Protein AF-A0A7S3M362-F1 (afdb_monomer_lite)

Secondary structure (DSSP, 8-state):
-HHHHHHTTTT-THHHHHHHHHHHHHHHHHHHIIIIISPPPPP---SS-TTHHHHHHHHHHHHHHHHHHHHHHH-TTTTTS-HHHHHHHHHHHHHHHHHHHHHH-

Foldseek 3Di:
DLLVCQQCCLPPVCSVVVVVVVVVVVVVVVVCCQPPPDDPDDDDDDPDPPPVVVVSVVSNLNSQLNNLLCCLPVNPVNVVDDPVVSVVSSCCSSVVVVVVVVVVD

Radius of gyration: 19.24 Å; chains: 1; bounding box: 50×28×51 Å

Organism: NCBI:txid89044

Sequence (105 aa):
QFGYATMFIVAYPLAMAMSFVSNYVELRVDAWRLTQQCRRPEPRSCEDIGTWYYILEVIAYAAVVTNSALVAFTGTWALNYTYTSRIWIFLAMAAGLMYIKYLVA

InterPro domains:
  IPR007632 Anoctamin [PTHR12308] (1-98)
  IPR049452 Anoctamin, transmembrane domain [PF04547] (1-104)

pLDDT: mean 89.76, std 4.63, range [75.0, 96.94]

Structure (mmCIF, N/CA/C/O backbone):
data_AF-A0A7S3M362-F1
#
_entry.id   AF-A0A7S3M362-F1
#
loop_
_atom_site.group_PDB
_atom_site.id
_atom_site.type_symbol
_atom_site.label_atom_id
_atom_site.label_alt_id
_atom_site.label_comp_id
_atom_site.label_asym_id
_atom_site.label_entity_id
_atom_site.label_seq_id
_atom_site.pdbx_PDB_ins_code
_atom_site.Cartn_x
_atom_site.Cartn_y
_atom_site.Cartn_z
_atom_site.occupancy
_atom_site.B_iso_or_equiv
_atom_site.auth_seq_id
_atom_site.auth_comp_id
_atom_site.auth_asym_id
_atom_site.auth_atom_id
_atom_site.pdbx_PDB_model_num
ATOM 1 N N . GLN A 1 1 ? -4.992 5.837 5.876 1.00 75.00 1 GLN A N 1
ATOM 2 C CA . GLN A 1 1 ? -3.643 5.383 6.283 1.00 75.00 1 GLN A CA 1
ATOM 3 C C . GLN A 1 1 ? -3.094 4.299 5.350 1.00 75.00 1 GLN A C 1
ATOM 5 O O . GLN A 1 1 ? -2.023 4.499 4.794 1.00 75.00 1 GLN A O 1
ATOM 10 N N . PHE A 1 2 ? -3.858 3.226 5.093 1.00 79.31 2 PHE A N 1
ATOM 11 C CA . PHE A 1 2 ? -3.468 2.111 4.213 1.00 79.31 2 PHE A CA 1
ATOM 12 C C . PHE A 1 2 ? -2.900 2.540 2.849 1.00 79.31 2 PHE A C 1
ATOM 14 O O . PHE A 1 2 ? -1.774 2.185 2.538 1.00 79.31 2 PHE A O 1
ATOM 21 N N . GLY A 1 3 ? -3.612 3.371 2.075 1.00 80.38 3 GLY A N 1
ATOM 22 C CA . GLY A 1 3 ? -3.136 3.798 0.748 1.00 80.38 3 GLY A CA 1
ATOM 23 C C . GLY A 1 3 ? -1.794 4.543 0.759 1.00 80.38 3 GLY A C 1
ATOM 24 O O . GLY A 1 3 ? -0.947 4.287 -0.089 1.00 80.38 3 GLY A O 1
ATOM 25 N N . TYR A 1 4 ? -1.550 5.407 1.751 1.00 77.56 4 TYR A N 1
ATOM 26 C CA . TYR A 1 4 ? -0.258 6.092 1.891 1.00 77.56 4 TYR A CA 1
ATOM 27 C C . TYR A 1 4 ? 0.869 5.131 2.272 1.00 77.56 4 TYR A C 1
ATOM 29 O O . TYR A 1 4 ? 1.981 5.261 1.767 1.00 77.56 4 TYR A O 1
ATOM 37 N N . ALA A 1 5 ? 0.578 4.159 3.139 1.00 80.62 5 ALA A N 1
ATOM 38 C CA . ALA A 1 5 ? 1.551 3.162 3.561 1.00 80.62 5 ALA A CA 1
ATOM 39 C C . ALA A 1 5 ? 1.900 2.167 2.441 1.00 80.62 5 ALA A C 1
ATOM 41 O O . ALA A 1 5 ? 3.035 1.704 2.386 1.00 80.62 5 ALA A O 1
ATOM 42 N N . THR A 1 6 ? 0.960 1.848 1.542 1.00 84.56 6 THR A N 1
ATOM 43 C CA . THR A 1 6 ? 1.161 0.830 0.499 1.00 84.56 6 THR A CA 1
ATOM 44 C C . THR A 1 6 ? 1.631 1.396 -0.839 1.00 84.56 6 THR A C 1
ATOM 46 O O . THR A 1 6 ? 2.490 0.785 -1.465 1.00 84.56 6 THR A O 1
ATOM 49 N N . MET A 1 7 ? 1.143 2.553 -1.298 1.00 84.62 7 MET A N 1
ATOM 50 C CA . MET A 1 7 ? 1.446 3.061 -2.651 1.00 84.62 7 MET A CA 1
ATOM 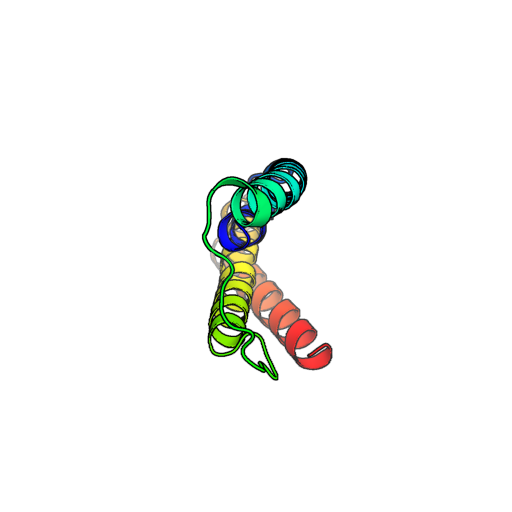51 C C . MET A 1 7 ? 2.856 3.645 -2.822 1.00 84.62 7 MET A C 1
ATOM 53 O O . MET A 1 7 ? 3.347 3.688 -3.951 1.00 84.62 7 MET A O 1
ATOM 57 N N . PHE A 1 8 ? 3.491 4.095 -1.733 1.00 82.94 8 PHE A N 1
ATOM 58 C CA . PHE A 1 8 ? 4.767 4.835 -1.752 1.00 82.94 8 PHE A CA 1
ATOM 59 C C . PHE A 1 8 ? 5.863 4.191 -0.903 1.00 82.94 8 PHE A C 1
ATOM 61 O O . PHE A 1 8 ? 6.861 4.827 -0.563 1.00 82.94 8 PHE A O 1
ATOM 68 N N . ILE A 1 9 ? 5.690 2.922 -0.559 1.00 87.12 9 ILE A N 1
ATOM 69 C CA . ILE A 1 9 ? 6.593 2.192 0.328 1.00 87.12 9 ILE A CA 1
ATOM 70 C C . ILE A 1 9 ? 8.029 2.128 -0.205 1.00 87.12 9 ILE A C 1
ATOM 72 O O . ILE A 1 9 ? 8.978 2.229 0.568 1.00 87.12 9 ILE A O 1
ATOM 76 N N . VAL A 1 10 ? 8.185 2.034 -1.530 1.00 85.62 10 VAL A N 1
ATOM 77 C CA . VAL A 1 10 ? 9.493 2.027 -2.200 1.00 85.62 10 VAL A CA 1
ATOM 78 C C . VAL A 1 10 ? 10.221 3.358 -2.011 1.00 85.62 10 VAL A C 1
ATOM 80 O O . VAL A 1 10 ? 11.440 3.374 -1.868 1.00 85.62 10 VAL A O 1
ATOM 83 N N . ALA A 1 11 ? 9.487 4.472 -2.011 1.00 85.62 11 ALA A N 1
ATOM 84 C CA . ALA A 1 11 ? 10.064 5.802 -1.860 1.00 85.62 11 ALA A CA 1
ATOM 85 C C . ALA A 1 11 ? 10.313 6.162 -0.388 1.00 85.62 11 ALA A C 1
ATOM 87 O O . ALA A 1 11 ? 11.307 6.815 -0.074 1.00 85.62 11 ALA A O 1
ATOM 88 N N . TYR A 1 12 ? 9.422 5.747 0.518 1.00 86.31 12 TYR A N 1
ATOM 89 C CA . TYR A 1 12 ? 9.514 6.082 1.935 1.00 86.31 12 TYR A CA 1
ATOM 90 C C . TYR A 1 12 ? 9.132 4.901 2.845 1.00 86.31 12 TYR A C 1
ATOM 92 O O . TYR A 1 12 ? 7.992 4.805 3.309 1.00 86.31 12 TYR A O 1
ATOM 100 N N . PRO A 1 13 ? 10.087 4.013 3.174 1.00 83.81 13 PRO A N 1
ATOM 101 C CA . PRO A 1 13 ? 9.804 2.812 3.964 1.00 83.81 13 PRO A CA 1
ATOM 102 C C . PRO A 1 13 ? 9.391 3.117 5.413 1.00 83.81 13 PRO A C 1
ATOM 104 O O . PRO A 1 13 ? 8.653 2.343 6.024 1.00 83.81 13 PRO A O 1
ATOM 107 N N . LEU A 1 14 ? 9.795 4.270 5.965 1.00 87.12 14 LEU A N 1
ATOM 108 C CA . LEU A 1 14 ? 9.419 4.679 7.325 1.00 87.12 14 LEU A CA 1
ATOM 109 C C . LEU A 1 14 ? 7.910 4.981 7.459 1.00 87.12 14 LEU A C 1
ATOM 111 O O . LEU A 1 14 ? 7.389 4.980 8.576 1.00 87.12 14 LEU A O 1
ATOM 115 N N . ALA A 1 15 ? 7.190 5.185 6.344 1.00 87.31 15 ALA A N 1
ATOM 116 C CA . ALA A 1 15 ? 5.736 5.376 6.336 1.00 87.31 15 ALA A CA 1
ATOM 117 C C . ALA A 1 15 ? 5.000 4.235 7.048 1.00 87.31 15 ALA A C 1
ATOM 119 O O . ALA A 1 15 ? 4.053 4.480 7.794 1.00 87.31 15 ALA A O 1
ATOM 120 N N . MET A 1 16 ? 5.450 2.991 6.848 1.00 85.81 16 MET A N 1
ATOM 121 C CA . MET A 1 16 ? 4.847 1.821 7.488 1.00 85.81 16 MET A CA 1
ATOM 122 C C . MET A 1 16 ? 4.992 1.858 9.006 1.00 85.81 16 MET A C 1
ATOM 124 O O . MET A 1 16 ? 4.032 1.587 9.723 1.00 85.81 16 MET A O 1
ATOM 128 N N . ALA A 1 17 ? 6.175 2.224 9.503 1.00 89.25 17 ALA A N 1
ATOM 129 C CA . ALA A 1 17 ? 6.418 2.308 10.938 1.00 89.25 17 ALA A CA 1
ATOM 130 C C . ALA A 1 17 ? 5.552 3.404 11.579 1.00 89.25 17 ALA A C 1
ATOM 132 O O . ALA A 1 17 ? 4.931 3.177 12.617 1.00 89.25 17 ALA A O 1
ATOM 133 N N . MET A 1 18 ? 5.436 4.566 10.926 1.00 88.69 18 MET A N 1
ATOM 134 C CA . MET A 1 18 ? 4.546 5.634 11.394 1.00 88.69 18 MET A CA 1
ATOM 135 C C . MET A 1 18 ? 3.074 5.215 11.380 1.00 88.69 18 MET A C 1
ATOM 137 O O . MET A 1 18 ? 2.345 5.489 12.330 1.00 88.69 18 MET A O 1
ATOM 141 N N . SER A 1 19 ? 2.642 4.532 10.319 1.00 90.25 19 SER A N 1
ATOM 142 C CA . SER A 1 19 ? 1.289 3.992 10.186 1.00 90.25 19 SER A CA 1
ATOM 143 C C . SER A 1 19 ? 0.972 3.015 11.322 1.00 90.25 19 SER A C 1
ATOM 145 O O . SER A 1 19 ? -0.069 3.129 11.962 1.00 90.25 19 SER A O 1
ATOM 147 N N . PHE A 1 20 ? 1.901 2.121 11.662 1.00 90.00 20 PHE A N 1
ATOM 148 C CA . PHE A 1 20 ? 1.725 1.190 12.774 1.00 90.00 20 PHE A CA 1
ATOM 149 C C . PHE A 1 20 ? 1.523 1.905 14.119 1.00 90.00 20 PHE A C 1
ATOM 151 O O . PHE A 1 20 ? 0.573 1.606 14.843 1.00 90.00 20 PHE A O 1
ATOM 158 N N . VAL A 1 21 ? 2.374 2.887 14.434 1.00 93.12 21 VAL A N 1
ATOM 159 C CA . VAL A 1 21 ? 2.256 3.667 15.678 1.00 93.12 21 VAL A CA 1
ATOM 160 C C . VAL A 1 21 ? 0.948 4.455 15.707 1.00 93.12 21 VAL A C 1
ATOM 162 O O . VAL A 1 21 ? 0.249 4.449 16.720 1.00 93.12 21 VAL A O 1
ATOM 165 N N . SER A 1 22 ? 0.580 5.088 14.592 1.00 93.12 22 SER A N 1
ATOM 166 C CA . SER A 1 22 ? -0.675 5.831 14.485 1.00 93.12 22 SER A CA 1
ATOM 167 C C . SER A 1 22 ? -1.886 4.922 14.692 1.00 93.12 22 SER A C 1
ATOM 169 O O . SER A 1 22 ? -2.767 5.285 15.462 1.00 93.12 22 SER A O 1
ATOM 171 N N . ASN A 1 23 ? -1.913 3.728 14.091 1.00 93.19 23 ASN A N 1
ATOM 172 C CA . ASN A 1 23 ? -2.995 2.756 14.288 1.00 93.19 23 ASN A CA 1
ATOM 173 C C . ASN A 1 23 ? -3.102 2.280 15.741 1.00 93.19 23 ASN A C 1
ATOM 175 O O . ASN A 1 23 ? -4.205 2.092 16.249 1.00 93.19 23 ASN A O 1
ATOM 179 N N . TYR A 1 24 ? -1.971 2.099 16.431 1.00 94.94 24 TYR A N 1
ATOM 180 C CA . TYR A 1 24 ? -1.983 1.718 17.843 1.00 94.94 24 TYR A CA 1
ATOM 181 C C . TYR A 1 24 ? -2.621 2.801 18.722 1.00 94.94 24 TYR A C 1
ATOM 183 O O . TYR A 1 24 ? -3.438 2.499 19.596 1.00 94.94 24 TYR A O 1
ATOM 191 N N . VAL A 1 25 ? -2.266 4.065 18.486 1.00 96.25 25 VAL A N 1
ATOM 192 C CA . VAL A 1 25 ? -2.862 5.201 19.200 1.00 96.25 25 VAL A CA 1
ATOM 193 C C . VAL A 1 25 ? -4.344 5.330 18.851 1.00 96.25 25 VAL A C 1
ATOM 195 O O . VAL A 1 25 ? -5.168 5.474 19.752 1.00 96.25 25 VAL A O 1
ATOM 198 N N . GLU A 1 26 ? -4.693 5.219 17.571 1.00 95.56 26 GLU A N 1
ATOM 199 C CA . GLU A 1 26 ? -6.065 5.319 17.066 1.00 95.56 26 GLU A CA 1
ATOM 200 C C . GLU A 1 26 ? -6.983 4.275 17.711 1.00 95.56 26 GLU A C 1
ATOM 202 O O . GLU A 1 26 ? -8.038 4.637 18.222 1.00 95.56 26 GLU A O 1
ATOM 207 N N . LEU A 1 27 ? -6.524 3.027 17.862 1.00 95.19 27 LEU A N 1
ATOM 208 C CA . LEU A 1 27 ? -7.272 1.980 18.565 1.00 95.19 27 LEU A CA 1
ATOM 209 C C . LEU A 1 27 ? -7.645 2.382 20.005 1.00 95.19 27 LEU A C 1
ATOM 211 O O . LEU A 1 27 ? -8.755 2.118 20.470 1.00 95.19 27 LEU A O 1
ATOM 215 N N . ARG A 1 28 ? -6.720 3.015 20.739 1.00 96.25 28 ARG A N 1
ATOM 216 C CA . ARG A 1 28 ? -6.966 3.464 22.121 1.00 96.25 28 ARG A CA 1
ATOM 217 C C . ARG A 1 28 ? -7.887 4.674 22.165 1.00 96.25 28 ARG A C 1
ATOM 219 O O . ARG A 1 28 ? -8.770 4.738 23.020 1.00 96.25 28 ARG A O 1
ATOM 226 N N . VAL A 1 29 ? -7.684 5.614 21.248 1.00 96.94 29 VAL A N 1
ATOM 227 C CA . VAL A 1 29 ? -8.502 6.821 21.130 1.00 96.94 29 VAL A CA 1
ATOM 228 C C . VAL A 1 29 ? -9.942 6.458 20.773 1.00 96.94 29 VAL A C 1
ATOM 230 O O . VAL A 1 29 ? -10.863 6.983 21.393 1.00 96.94 29 VAL A O 1
ATOM 233 N N . ASP A 1 30 ? -10.160 5.523 19.854 1.00 95.19 30 ASP A N 1
ATOM 234 C CA . ASP A 1 30 ? -11.501 5.101 19.452 1.00 95.19 30 ASP A CA 1
ATOM 235 C C . ASP A 1 30 ? -12.218 4.319 20.557 1.00 95.19 30 ASP A C 1
ATOM 237 O O . ASP A 1 30 ? -13.404 4.551 20.802 1.00 95.19 30 ASP A O 1
ATOM 241 N N . ALA A 1 31 ? -11.502 3.485 21.319 1.00 94.31 31 ALA A N 1
ATOM 242 C CA . ALA A 1 31 ? -12.058 2.848 22.514 1.00 94.31 31 ALA A CA 1
ATOM 243 C C . ALA A 1 31 ? -12.499 3.881 23.571 1.00 94.31 31 ALA A C 1
ATOM 245 O O . ALA A 1 31 ? -13.568 3.755 24.177 1.00 94.31 31 ALA A O 1
ATOM 246 N N . TRP A 1 32 ? -11.705 4.935 23.777 1.00 96.06 32 TRP A N 1
ATOM 247 C CA . TRP A 1 32 ? -12.064 6.025 24.683 1.00 96.06 32 TRP A CA 1
ATOM 248 C C . TRP A 1 32 ? -13.267 6.831 24.167 1.00 96.06 32 TRP A C 1
ATOM 250 O O . TRP A 1 32 ? -14.203 7.093 24.923 1.00 96.06 32 TRP A O 1
ATOM 260 N N . ARG A 1 33 ? -13.310 7.151 22.868 1.00 94.88 33 ARG A N 1
ATOM 261 C CA . ARG A 1 33 ? -14.444 7.843 22.229 1.00 94.88 33 ARG A CA 1
ATOM 262 C C . ARG A 1 33 ? -15.754 7.074 22.399 1.00 94.88 33 ARG A C 1
ATOM 264 O O . ARG A 1 33 ? -16.749 7.658 22.828 1.00 94.88 33 ARG A O 1
ATOM 271 N N . LEU A 1 34 ? -15.746 5.765 22.138 1.00 93.69 34 LEU A N 1
ATOM 272 C CA . LEU A 1 34 ? -16.934 4.910 22.246 1.00 93.69 34 LEU A CA 1
ATOM 273 C C . LEU A 1 34 ? -17.468 4.777 23.678 1.00 93.69 34 LEU A C 1
ATOM 275 O O . LEU A 1 34 ? -18.662 4.551 23.856 1.00 93.69 34 LEU A O 1
ATOM 279 N N . THR A 1 35 ? -16.605 4.905 24.689 1.00 93.38 35 THR A N 1
ATOM 280 C CA . THR A 1 35 ? -16.987 4.726 26.100 1.00 93.38 35 THR A CA 1
ATOM 281 C C . THR A 1 35 ? -17.326 6.029 26.817 1.00 93.38 35 THR A C 1
ATOM 283 O O . THR A 1 35 ? -18.168 6.008 27.711 1.00 93.38 35 THR A O 1
ATOM 286 N N . GLN A 1 36 ? -16.680 7.144 26.464 1.00 93.50 36 GLN A N 1
ATOM 287 C CA . GLN A 1 36 ? -16.794 8.410 27.202 1.00 93.50 36 GLN A CA 1
ATOM 288 C C . GLN A 1 36 ? -17.470 9.538 26.411 1.00 93.50 36 GLN A C 1
ATOM 290 O O . GLN A 1 36 ? -18.047 10.432 27.023 1.00 93.50 36 GLN A O 1
ATOM 295 N N . GLN A 1 37 ? -17.404 9.533 25.074 1.00 92.12 37 GLN A N 1
ATOM 296 C CA . GLN A 1 37 ? -17.879 10.660 24.253 1.00 92.12 37 GLN A CA 1
ATOM 297 C C . GLN A 1 37 ? -19.144 10.351 23.449 1.00 92.12 37 GLN A C 1
ATOM 299 O O . GLN A 1 37 ? -19.927 11.257 23.164 1.00 92.12 37 GLN A O 1
ATOM 304 N N . CYS A 1 38 ? -19.362 9.091 23.074 1.00 90.06 38 CYS A N 1
ATOM 305 C CA . CYS A 1 38 ? -20.504 8.686 22.261 1.00 90.06 38 CYS A CA 1
ATOM 306 C C . CYS A 1 38 ? -21.613 8.048 23.108 1.00 90.06 38 CYS A C 1
ATOM 308 O O . CYS A 1 38 ? -21.358 7.269 24.026 1.00 90.06 38 CYS A O 1
ATOM 310 N N . ARG A 1 39 ? -22.876 8.319 22.755 1.00 90.56 39 ARG A N 1
ATOM 311 C CA . ARG A 1 39 ? -24.011 7.524 23.248 1.00 90.56 39 ARG A CA 1
ATOM 312 C C . ARG A 1 39 ? -23.894 6.102 22.695 1.00 90.56 39 ARG A C 1
ATOM 314 O O . ARG A 1 39 ? -23.530 5.929 21.534 1.00 90.56 39 ARG A O 1
ATOM 321 N N . ARG A 1 40 ? -24.248 5.100 23.511 1.00 93.12 40 ARG A N 1
ATOM 322 C CA . ARG A 1 40 ? -24.194 3.682 23.128 1.00 93.12 40 ARG A CA 1
ATOM 323 C C . ARG A 1 40 ? -24.919 3.448 21.788 1.00 93.12 40 ARG A C 1
ATOM 325 O O . ARG A 1 40 ? -26.125 3.701 21.731 1.00 93.12 40 ARG A O 1
ATOM 332 N N . PRO A 1 41 ? -24.218 2.969 20.745 1.00 90.12 41 PRO A N 1
ATOM 333 C CA . PRO A 1 41 ? -24.839 2.632 19.473 1.00 90.12 41 PRO A CA 1
ATOM 334 C C . PRO A 1 41 ? -25.681 1.360 19.605 1.00 90.12 41 PRO A C 1
ATOM 336 O O . PRO A 1 41 ? -25.392 0.483 20.425 1.00 90.12 41 PRO A O 1
ATOM 339 N N . GLU A 1 42 ? -26.726 1.260 18.790 1.00 93.69 42 GLU A N 1
ATOM 340 C CA . GLU A 1 42 ? -27.532 0.046 18.704 1.00 93.69 42 GLU A CA 1
ATOM 341 C C . GLU A 1 42 ? -26.737 -1.064 18.002 1.00 93.69 42 GLU A C 1
ATOM 343 O O . GLU A 1 42 ? -26.112 -0.802 16.968 1.00 93.69 42 GLU A O 1
ATOM 348 N N . PRO A 1 43 ? -26.732 -2.294 18.546 1.00 91.00 43 PRO A N 1
ATOM 349 C CA . PRO A 1 43 ? -26.017 -3.399 17.932 1.00 91.00 43 PRO A CA 1
ATOM 350 C C . PRO A 1 43 ? -26.647 -3.724 16.576 1.00 91.00 43 PRO A C 1
ATOM 352 O O . PRO A 1 43 ? -27.842 -3.997 16.481 1.00 91.00 43 PRO A O 1
ATOM 355 N N . ARG A 1 44 ? -25.828 -3.699 15.524 1.00 92.12 44 ARG A N 1
ATOM 356 C CA . ARG A 1 44 ? -26.200 -4.138 14.179 1.00 92.12 44 ARG A CA 1
ATOM 357 C C . ARG A 1 44 ? -25.370 -5.361 13.829 1.00 92.12 44 ARG A C 1
ATOM 359 O O . ARG A 1 44 ? -24.160 -5.353 14.044 1.00 92.12 44 ARG A O 1
ATOM 366 N N . SER A 1 45 ? -26.023 -6.394 13.310 1.00 91.06 45 SER A N 1
ATOM 367 C CA . SER A 1 45 ? -25.323 -7.545 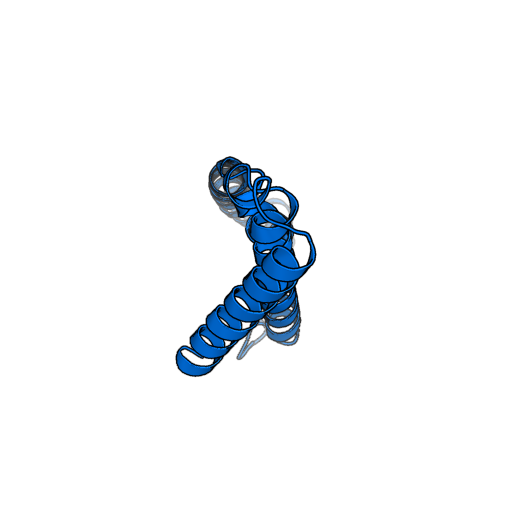12.748 1.00 91.06 45 SER A CA 1
ATOM 368 C C . SER A 1 45 ? -24.683 -7.144 11.424 1.00 91.06 45 SER A C 1
ATOM 370 O O . SER A 1 45 ? -25.334 -6.531 10.579 1.00 91.06 45 SER A O 1
ATOM 372 N N . CYS A 1 46 ? -23.416 -7.502 11.260 1.00 89.56 46 CYS A N 1
ATOM 373 C CA . CYS A 1 46 ? -22.645 -7.291 10.044 1.00 89.56 46 CYS A CA 1
ATOM 374 C C . CYS A 1 46 ? -21.965 -8.621 9.717 1.00 89.56 46 CYS A C 1
ATOM 376 O O . CYS A 1 46 ? -21.315 -9.185 10.595 1.00 89.56 46 CYS A O 1
ATOM 378 N N . GLU A 1 47 ? -22.123 -9.115 8.492 1.00 90.56 47 GLU A N 1
ATOM 379 C CA . GLU A 1 47 ? -21.407 -10.312 8.028 1.00 90.56 47 GLU A CA 1
ATOM 380 C C . GLU A 1 47 ? -19.970 -9.952 7.630 1.00 90.56 47 GLU A C 1
ATOM 382 O O . GLU A 1 47 ? -19.035 -10.631 8.037 1.00 90.56 47 GLU A O 1
ATOM 387 N N . ASP A 1 48 ? -19.799 -8.805 6.958 1.00 91.25 48 ASP A N 1
ATOM 388 C CA . ASP A 1 48 ? -18.522 -8.333 6.422 1.00 91.25 48 ASP A CA 1
ATOM 389 C C . ASP A 1 48 ? -18.318 -6.821 6.615 1.00 91.25 48 ASP A C 1
ATOM 391 O O . ASP A 1 48 ? -19.234 -6.068 6.957 1.00 91.25 48 ASP A O 1
ATOM 395 N N . ILE A 1 49 ? -17.110 -6.345 6.293 1.00 91.12 49 ILE A N 1
ATOM 396 C CA . ILE A 1 49 ? 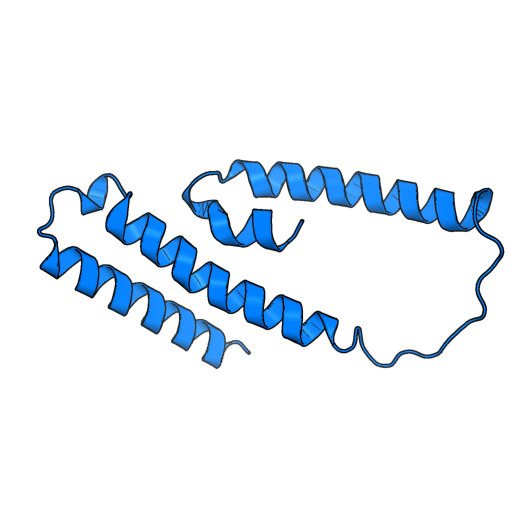-16.778 -4.911 6.197 1.00 91.12 49 ILE A CA 1
ATOM 397 C C . ILE A 1 49 ? -17.488 -4.192 5.029 1.00 91.12 49 ILE A C 1
ATOM 399 O O . ILE A 1 49 ? -17.457 -2.962 4.944 1.00 91.12 49 ILE A O 1
ATOM 403 N N . GLY A 1 50 ? -18.122 -4.947 4.122 1.00 92.81 50 GLY A N 1
ATOM 404 C CA . GLY A 1 50 ? -18.903 -4.437 2.996 1.00 92.81 50 GLY A CA 1
ATOM 405 C C . GLY A 1 50 ? -18.052 -3.850 1.865 1.00 92.81 50 GLY A C 1
ATOM 406 O O . GLY A 1 50 ? -16.981 -4.353 1.530 1.00 92.81 50 GLY A O 1
ATOM 407 N N . THR A 1 51 ? -18.528 -2.754 1.265 1.00 92.06 51 THR A N 1
ATOM 408 C CA . THR A 1 51 ? -17.908 -2.101 0.094 1.00 92.06 51 THR A CA 1
ATOM 409 C C . THR A 1 51 ? -16.464 -1.651 0.318 1.00 92.06 51 THR A C 1
ATOM 411 O O . THR A 1 51 ? -15.699 -1.536 -0.641 1.00 92.06 51 THR A O 1
ATOM 414 N N . TRP A 1 52 ? -16.063 -1.445 1.574 1.00 93.12 52 TRP A N 1
ATOM 415 C CA . TRP A 1 52 ? -14.689 -1.116 1.942 1.00 93.12 52 TRP A CA 1
ATOM 416 C C . TRP A 1 52 ? -13.681 -2.176 1.505 1.00 93.12 52 TRP A C 1
ATOM 418 O O . TRP A 1 52 ? -12.555 -1.812 1.169 1.00 93.12 52 TRP A O 1
ATOM 428 N N . TYR A 1 53 ? -14.082 -3.450 1.438 1.00 91.50 53 TYR A N 1
ATOM 429 C CA . TYR A 1 53 ? -13.226 -4.516 0.920 1.00 91.50 53 TYR A CA 1
ATOM 430 C C . TYR A 1 53 ? -12.781 -4.222 -0.517 1.00 91.50 53 TYR A C 1
ATOM 432 O O . TYR A 1 53 ? -11.585 -4.124 -0.788 1.00 91.50 53 TYR A O 1
ATOM 440 N N . TYR A 1 54 ? -13.739 -3.962 -1.411 1.00 91.62 54 TYR A N 1
ATOM 441 C CA . TYR A 1 54 ? -13.460 -3.651 -2.814 1.00 91.62 54 TYR A CA 1
ATOM 442 C C . TYR A 1 54 ? -12.603 -2.390 -2.968 1.00 91.62 54 TYR A C 1
ATOM 444 O O . TYR A 1 54 ? -11.703 -2.342 -3.805 1.00 91.62 54 TYR A O 1
ATOM 452 N N . ILE A 1 55 ? -12.829 -1.372 -2.132 1.00 92.75 55 ILE A N 1
ATOM 453 C CA . ILE A 1 55 ? -12.022 -0.142 -2.153 1.00 92.75 55 ILE A CA 1
ATOM 454 C C . ILE A 1 55 ? -10.563 -0.445 -1.783 1.00 92.75 55 ILE A C 1
ATOM 456 O O . ILE A 1 55 ? -9.644 0.012 -2.466 1.00 92.75 55 ILE A O 1
ATOM 460 N N . LEU A 1 56 ? -10.332 -1.226 -0.725 1.00 91.75 56 LEU A N 1
ATOM 461 C CA . LEU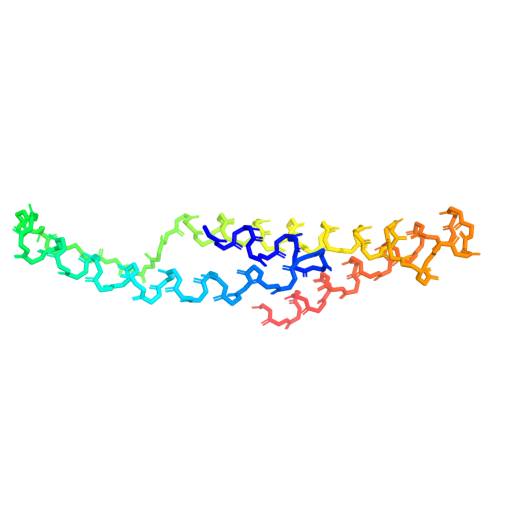 A 1 56 ? -8.985 -1.635 -0.319 1.00 91.75 56 LEU A CA 1
ATOM 462 C C . LEU A 1 56 ? -8.314 -2.504 -1.386 1.00 91.75 56 LEU A C 1
ATOM 464 O O . LEU A 1 56 ? -7.113 -2.365 -1.622 1.00 91.75 56 LEU A O 1
ATOM 468 N N . GLU A 1 57 ? -9.085 -3.344 -2.075 1.00 91.12 57 GLU A N 1
ATOM 469 C CA . GLU A 1 57 ? -8.590 -4.185 -3.159 1.00 91.12 57 GLU A CA 1
ATOM 470 C C . GLU A 1 57 ? -8.116 -3.355 -4.361 1.00 91.12 57 GLU A C 1
ATOM 472 O O . GLU A 1 57 ? -7.004 -3.565 -4.859 1.00 91.12 57 GLU A O 1
ATOM 477 N N . VAL A 1 58 ? -8.906 -2.358 -4.777 1.00 91.75 58 VAL A N 1
ATOM 478 C CA . VAL A 1 58 ? -8.544 -1.397 -5.832 1.00 91.75 58 VAL A CA 1
ATOM 479 C C . VAL A 1 58 ? -7.285 -0.620 -5.451 1.00 91.75 58 VAL A C 1
ATOM 481 O O . VAL A 1 58 ? -6.369 -0.488 -6.265 1.00 91.75 58 VAL A O 1
ATOM 484 N N . ILE A 1 59 ? -7.188 -0.161 -4.200 1.00 92.88 59 ILE A N 1
ATOM 485 C CA . ILE A 1 59 ? -5.988 0.516 -3.686 1.00 92.88 59 ILE A CA 1
ATOM 486 C C . ILE A 1 59 ? -4.771 -0.414 -3.744 1.00 92.88 59 ILE A C 1
ATOM 488 O O . ILE A 1 59 ? -3.687 0.030 -4.119 1.00 92.88 59 ILE A O 1
ATOM 492 N N . ALA A 1 60 ? -4.930 -1.699 -3.421 1.00 90.69 60 ALA A N 1
ATOM 493 C CA . ALA A 1 60 ? -3.844 -2.669 -3.499 1.00 90.69 60 ALA A CA 1
ATOM 494 C C . ALA A 1 60 ? -3.373 -2.896 -4.946 1.00 90.69 60 ALA A C 1
ATOM 496 O O . ALA A 1 60 ? -2.170 -2.977 -5.184 1.00 90.69 60 ALA A O 1
ATOM 497 N N . TYR A 1 61 ? -4.285 -2.957 -5.924 1.00 91.50 61 TYR A N 1
ATOM 498 C CA . TYR A 1 61 ? -3.905 -3.023 -7.342 1.00 91.50 61 TYR A CA 1
ATOM 499 C C . TYR A 1 61 ? -3.157 -1.766 -7.793 1.00 91.50 61 TYR A C 1
ATOM 501 O O . TYR A 1 61 ? -2.096 -1.863 -8.411 1.00 91.50 61 TYR A O 1
ATOM 509 N N . ALA A 1 62 ? -3.657 -0.586 -7.423 1.00 91.94 62 ALA A N 1
ATOM 510 C CA . ALA A 1 62 ? -2.981 0.673 -7.711 1.00 91.94 62 ALA A CA 1
ATOM 511 C C . ALA A 1 62 ? -1.580 0.725 -7.077 1.00 91.94 62 ALA A C 1
ATOM 513 O O . ALA A 1 62 ? -0.633 1.146 -7.737 1.00 91.94 62 ALA A O 1
ATOM 514 N N . ALA A 1 63 ? -1.416 0.221 -5.850 1.00 91.88 63 ALA A N 1
ATOM 515 C CA . ALA A 1 63 ? -0.127 0.167 -5.166 1.00 91.88 63 ALA A CA 1
ATOM 516 C C . ALA A 1 63 ? 0.910 -0.704 -5.897 1.00 91.88 63 ALA A C 1
ATOM 518 O O . ALA A 1 63 ? 2.088 -0.349 -5.932 1.00 91.88 63 ALA A O 1
ATOM 519 N N . VAL A 1 64 ? 0.509 -1.822 -6.513 1.00 92.25 64 VAL A N 1
ATOM 520 C CA . VAL A 1 64 ? 1.432 -2.644 -7.321 1.00 92.25 64 VAL A CA 1
ATOM 521 C C . VAL A 1 64 ? 1.946 -1.847 -8.519 1.00 92.25 64 VAL A C 1
ATOM 523 O O . VAL A 1 64 ? 3.150 -1.839 -8.788 1.00 92.25 64 VAL A O 1
ATOM 526 N N . VAL A 1 65 ? 1.056 -1.128 -9.205 1.00 92.50 65 VAL A N 1
ATOM 527 C CA . VAL A 1 65 ? 1.408 -0.308 -10.371 1.00 92.50 65 VAL A CA 1
ATOM 528 C C . VAL A 1 65 ? 2.322 0.853 -9.974 1.00 92.50 65 VAL A C 1
ATOM 530 O O . VAL A 1 65 ? 3.370 1.037 -10.595 1.00 92.50 65 VAL A O 1
ATOM 533 N N . THR A 1 66 ? 1.981 1.609 -8.925 1.00 92.75 66 THR A N 1
ATOM 534 C CA . THR A 1 66 ? 2.775 2.774 -8.495 1.00 92.75 66 THR A CA 1
ATOM 535 C C . THR A 1 66 ? 4.163 2.371 -8.019 1.00 92.75 66 THR A C 1
ATOM 537 O O . THR A 1 66 ? 5.147 2.983 -8.430 1.00 92.75 66 THR A O 1
ATOM 540 N N . ASN A 1 67 ? 4.277 1.313 -7.212 1.00 92.00 67 ASN A N 1
ATOM 541 C CA . ASN A 1 67 ? 5.578 0.859 -6.726 1.00 92.00 67 ASN A CA 1
ATOM 542 C C . ASN A 1 67 ? 6.438 0.279 -7.849 1.00 92.00 67 ASN A C 1
ATOM 544 O O . ASN A 1 67 ? 7.628 0.574 -7.904 1.00 92.00 67 ASN A O 1
ATOM 548 N N . SER A 1 68 ? 5.852 -0.475 -8.783 1.00 91.88 68 SER A N 1
ATOM 549 C CA . SER A 1 68 ? 6.591 -0.977 -9.951 1.00 91.88 68 SER A CA 1
ATOM 550 C C . SER A 1 68 ? 7.112 0.174 -10.816 1.00 91.88 68 SER A C 1
ATOM 552 O O . SER A 1 68 ? 8.248 0.129 -11.287 1.00 91.88 68 SER A O 1
AT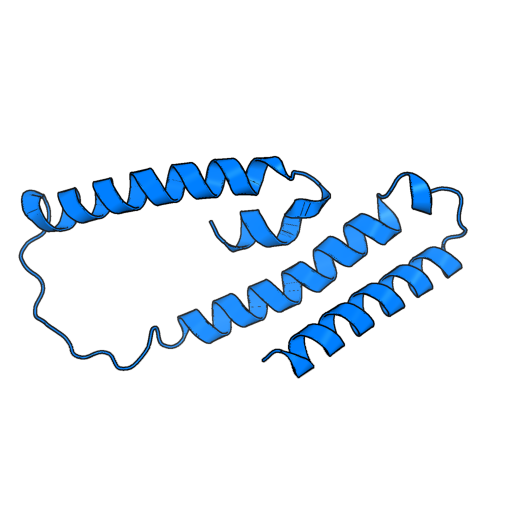OM 554 N N . ALA A 1 69 ? 6.322 1.242 -10.981 1.00 91.06 69 ALA A N 1
ATOM 555 C CA . ALA A 1 69 ? 6.745 2.440 -11.701 1.00 91.06 69 ALA A CA 1
ATOM 556 C C . ALA A 1 69 ? 7.871 3.189 -10.968 1.00 91.06 69 ALA A C 1
ATOM 558 O O . ALA A 1 69 ? 8.865 3.557 -11.594 1.00 91.06 69 ALA A O 1
ATOM 559 N N . LEU A 1 70 ? 7.767 3.369 -9.646 1.00 90.75 70 LEU A N 1
ATOM 560 C CA . LEU A 1 70 ? 8.827 3.983 -8.836 1.00 90.75 70 LEU A CA 1
ATOM 561 C C . LEU A 1 70 ? 10.141 3.200 -8.958 1.00 90.75 70 LEU A C 1
ATOM 563 O O . LEU A 1 70 ? 11.203 3.774 -9.200 1.00 90.75 70 LEU A O 1
ATOM 567 N N . VAL A 1 71 ? 10.075 1.876 -8.868 1.00 89.94 71 VAL A N 1
ATOM 568 C CA . VAL A 1 71 ? 11.243 1.003 -9.013 1.00 89.94 71 VAL A CA 1
ATOM 569 C C . VAL A 1 71 ? 11.855 1.169 -10.414 1.00 89.94 71 VAL A C 1
ATOM 571 O O . VAL A 1 71 ? 13.035 1.501 -10.521 1.00 89.94 71 VAL A O 1
ATOM 574 N N . ALA A 1 72 ? 11.063 1.063 -11.484 1.00 89.38 72 ALA A N 1
ATOM 575 C CA . ALA A 1 72 ? 11.564 1.103 -12.861 1.00 89.38 72 ALA A CA 1
ATOM 576 C C . ALA A 1 72 ? 12.064 2.481 -13.343 1.00 89.38 72 ALA A C 1
ATOM 578 O O . ALA A 1 72 ? 13.007 2.544 -14.135 1.00 89.38 72 ALA A O 1
ATOM 579 N N . PHE A 1 73 ? 11.449 3.585 -12.905 1.00 88.19 73 PHE A N 1
ATOM 580 C CA . PHE A 1 73 ? 11.771 4.928 -13.410 1.00 88.19 73 PHE A CA 1
ATOM 581 C C . PHE A 1 73 ? 12.654 5.755 -12.475 1.00 88.19 73 PHE A C 1
ATOM 583 O O . PHE A 1 73 ? 13.449 6.556 -12.967 1.00 88.19 73 PHE A O 1
ATOM 590 N N . THR A 1 74 ? 12.548 5.557 -11.158 1.00 87.50 74 THR A N 1
ATOM 591 C CA . THR A 1 74 ? 13.319 6.319 -10.156 1.00 87.50 74 THR A CA 1
ATOM 592 C C . THR A 1 74 ? 14.403 5.507 -9.446 1.00 87.50 74 THR A C 1
ATOM 594 O O . THR A 1 74 ? 15.237 6.088 -8.754 1.00 87.50 74 THR A O 1
ATOM 597 N N . GLY A 1 75 ?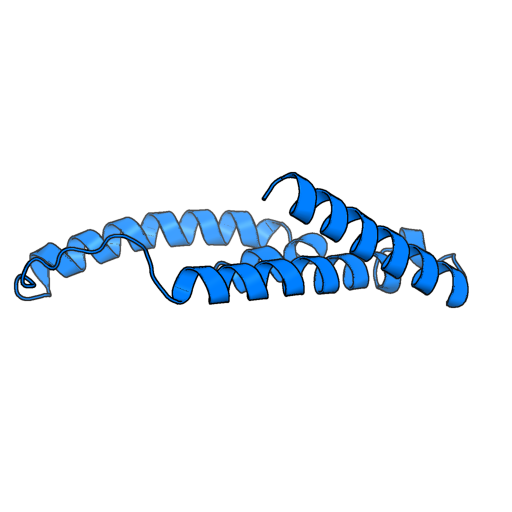 14.451 4.184 -9.631 1.00 83.81 75 GLY A N 1
ATOM 598 C CA . GLY A 1 75 ? 15.487 3.336 -9.044 1.00 83.81 75 GLY A CA 1
ATOM 599 C C . GLY A 1 75 ? 16.883 3.665 -9.577 1.00 83.81 75 GLY A C 1
ATOM 600 O O . GLY A 1 75 ? 17.115 3.653 -10.784 1.00 83.81 75 GLY A O 1
ATOM 601 N N . THR A 1 76 ? 17.843 3.893 -8.680 1.00 83.00 76 THR A N 1
ATOM 602 C CA . THR A 1 76 ? 19.240 4.214 -9.032 1.00 83.00 76 THR A CA 1
ATOM 603 C C . THR A 1 76 ? 19.905 3.148 -9.908 1.00 83.00 76 THR A C 1
ATOM 605 O O . THR A 1 76 ? 20.707 3.474 -10.778 1.00 83.00 76 THR A O 1
ATOM 608 N N . TRP A 1 77 ? 19.522 1.881 -9.741 1.00 80.00 77 TRP A N 1
ATOM 609 C CA . TRP A 1 77 ? 19.971 0.750 -10.558 1.00 80.00 77 TRP A CA 1
ATOM 610 C C . TRP A 1 77 ? 19.388 0.767 -11.985 1.00 80.00 77 TRP A C 1
ATOM 612 O O . TRP A 1 77 ? 20.041 0.310 -12.921 1.00 80.00 77 TRP A O 1
ATOM 622 N N . ALA A 1 78 ? 18.187 1.322 -12.176 1.00 76.62 78 ALA A N 1
ATOM 623 C CA . ALA A 1 78 ? 17.511 1.395 -13.471 1.00 76.62 78 ALA A CA 1
ATOM 624 C C . ALA A 1 78 ? 17.997 2.581 -14.324 1.00 76.62 78 ALA A C 1
ATOM 626 O O . ALA A 1 78 ? 17.816 2.586 -15.543 1.00 76.62 78 ALA A O 1
ATOM 627 N N . LEU A 1 79 ? 18.649 3.577 -13.709 1.00 78.81 79 LEU A N 1
ATOM 628 C CA . LEU A 1 79 ? 19.098 4.803 -14.380 1.00 78.81 79 LEU A CA 1
ATOM 629 C C . LEU A 1 79 ? 20.155 4.569 -15.474 1.00 78.81 79 LEU A C 1
ATOM 631 O O . LEU A 1 79 ? 20.234 5.358 -16.412 1.00 78.81 79 LEU A O 1
ATOM 635 N N . ASN A 1 80 ? 20.916 3.476 -15.397 1.00 83.19 80 ASN A N 1
ATOM 636 C CA . ASN A 1 80 ? 21.938 3.135 -16.395 1.00 83.19 80 ASN A CA 1
ATOM 637 C C . ASN A 1 80 ? 21.363 2.448 -17.648 1.00 83.19 80 ASN A C 1
ATOM 639 O O . ASN A 1 80 ? 22.071 2.260 -18.634 1.00 83.19 80 ASN A O 1
ATOM 643 N N . TYR A 1 81 ? 20.083 2.072 -17.621 1.00 84.94 81 TYR A N 1
ATOM 644 C CA . TYR A 1 81 ? 19.404 1.388 -18.717 1.00 84.94 81 TYR A CA 1
ATOM 645 C C . TYR A 1 81 ? 18.654 2.366 -19.631 1.00 84.94 81 TYR A C 1
ATOM 647 O O . TYR A 1 81 ? 18.190 3.425 -19.192 1.00 84.94 81 TYR A O 1
ATOM 655 N N . THR A 1 82 ? 18.500 1.988 -20.904 1.00 90.75 82 THR A N 1
ATOM 656 C CA . THR A 1 82 ? 17.707 2.727 -21.898 1.00 90.75 82 THR A CA 1
ATOM 657 C C . THR A 1 82 ? 16.222 2.777 -21.523 1.00 90.75 82 THR A C 1
ATOM 659 O O . THR A 1 82 ? 15.702 1.913 -20.821 1.00 90.75 82 THR A O 1
ATOM 662 N N . TYR A 1 83 ? 15.493 3.786 -22.010 1.00 86.62 83 TYR A N 1
ATOM 663 C CA . TYR A 1 83 ? 14.060 3.932 -21.713 1.00 86.62 83 TYR A CA 1
ATOM 664 C C . TYR A 1 83 ? 13.231 2.705 -22.120 1.00 86.62 83 TYR A C 1
ATOM 666 O O . TYR A 1 83 ? 12.321 2.308 -21.396 1.00 86.62 83 TYR A O 1
ATOM 674 N N . THR A 1 84 ? 13.582 2.056 -23.234 1.00 90.31 84 THR A N 1
ATOM 675 C CA . THR A 1 84 ? 12.906 0.843 -23.708 1.00 90.31 84 THR A CA 1
ATOM 676 C C . THR A 1 84 ? 13.022 -0.306 -22.709 1.00 90.31 84 THR A C 1
ATOM 678 O O . THR A 1 84 ? 12.023 -0.953 -22.408 1.00 90.31 84 THR A O 1
ATOM 681 N N . SER A 1 85 ? 14.210 -0.557 -22.150 1.00 88.19 85 SER A N 1
ATOM 682 C CA . SER A 1 85 ? 14.391 -1.637 -21.174 1.00 88.19 85 SER A CA 1
ATOM 683 C C . SER A 1 85 ? 13.712 -1.333 -19.838 1.00 88.19 85 SER A C 1
ATOM 685 O O . SER A 1 85 ? 13.173 -2.250 -19.226 1.00 88.19 85 SER A O 1
ATOM 687 N N . ARG A 1 86 ? 13.609 -0.062 -19.426 1.00 87.56 86 ARG A N 1
ATOM 688 C CA . ARG A 1 86 ? 12.829 0.326 -18.232 1.00 87.56 86 ARG A CA 1
ATOM 689 C C . ARG A 1 86 ? 11.340 0.013 -18.366 1.00 87.56 86 ARG A C 1
ATOM 691 O O . ARG A 1 86 ? 10.741 -0.464 -17.408 1.00 87.56 86 ARG A O 1
ATOM 698 N N . ILE A 1 87 ? 10.753 0.227 -19.547 1.00 90.94 87 ILE A N 1
ATOM 699 C CA . ILE A 1 87 ? 9.345 -0.118 -19.812 1.00 90.94 87 ILE A CA 1
ATOM 700 C C . ILE A 1 87 ? 9.135 -1.632 -19.710 1.00 90.94 87 ILE A C 1
ATOM 702 O O . ILE A 1 87 ? 8.175 -2.073 -19.082 1.00 90.94 87 ILE A O 1
ATOM 706 N N . TRP A 1 88 ? 10.052 -2.434 -20.260 1.00 91.69 88 TRP A N 1
ATOM 707 C CA . TRP A 1 88 ? 9.983 -3.893 -20.137 1.00 91.69 88 TRP A CA 1
ATOM 708 C C . TRP A 1 88 ? 10.105 -4.368 -18.689 1.00 91.69 88 TRP A C 1
ATOM 710 O O . TRP A 1 88 ? 9.344 -5.238 -18.276 1.00 91.69 88 TRP A O 1
ATOM 720 N N . ILE A 1 89 ? 11.003 -3.771 -17.901 1.00 89.88 89 ILE A N 1
ATOM 721 C CA . ILE A 1 89 ? 11.149 -4.085 -16.473 1.00 89.88 89 ILE A CA 1
ATOM 722 C C . ILE A 1 89 ? 9.876 -3.715 -15.702 1.00 89.88 89 ILE A C 1
ATOM 724 O O . ILE A 1 89 ? 9.394 -4.518 -14.907 1.00 89.88 89 ILE A O 1
ATOM 728 N N . PHE A 1 90 ? 9.296 -2.541 -15.969 1.00 92.94 90 PHE A N 1
ATOM 729 C CA . PHE A 1 90 ? 8.024 -2.125 -15.379 1.00 92.94 90 PHE A CA 1
ATOM 730 C C . PHE A 1 90 ? 6.901 -3.121 -15.690 1.00 92.94 90 PHE A C 1
ATOM 732 O O . PHE A 1 90 ? 6.228 -3.583 -14.771 1.00 92.94 90 PHE A O 1
ATOM 739 N N . LEU A 1 91 ? 6.718 -3.480 -16.965 1.00 93.31 91 LEU A N 1
ATOM 740 C CA . LEU A 1 91 ? 5.672 -4.410 -17.389 1.00 93.31 91 LEU A CA 1
ATOM 741 C C . LEU A 1 91 ? 5.876 -5.803 -16.788 1.00 93.31 91 LEU A C 1
ATOM 743 O O . LEU A 1 91 ? 4.921 -6.384 -16.281 1.00 93.31 91 LEU A O 1
ATOM 747 N N . ALA A 1 92 ? 7.108 -6.317 -16.795 1.00 93.38 92 ALA A N 1
ATOM 748 C CA . ALA A 1 92 ? 7.432 -7.618 -16.219 1.00 93.38 92 ALA A CA 1
ATOM 749 C C . ALA A 1 92 ? 7.164 -7.653 -14.708 1.00 93.38 92 ALA A C 1
ATOM 751 O O . ALA A 1 92 ? 6.554 -8.597 -14.208 1.00 93.38 92 ALA A O 1
ATOM 752 N N . MET A 1 93 ? 7.574 -6.610 -13.985 1.00 92.19 93 MET A N 1
ATOM 753 C CA . MET A 1 93 ? 7.396 -6.522 -12.539 1.00 92.19 93 MET A CA 1
ATOM 754 C C . MET A 1 93 ? 5.925 -6.329 -12.156 1.00 92.19 93 MET A C 1
ATOM 756 O O . MET A 1 93 ? 5.423 -7.049 -11.295 1.00 92.19 93 MET A O 1
ATOM 760 N N . ALA A 1 94 ? 5.210 -5.426 -12.831 1.00 93.44 94 ALA A N 1
ATOM 761 C CA . ALA A 1 94 ? 3.789 -5.209 -12.590 1.00 93.44 94 ALA A CA 1
ATOM 762 C C . ALA A 1 94 ? 2.974 -6.472 -12.912 1.00 93.44 94 ALA A C 1
ATOM 764 O O . ALA A 1 94 ? 2.213 -6.931 -12.066 1.00 93.44 94 ALA A O 1
ATOM 765 N N . ALA A 1 95 ? 3.165 -7.083 -14.085 1.00 93.56 95 ALA A N 1
ATOM 766 C CA . ALA A 1 95 ? 2.435 -8.291 -14.472 1.00 93.56 95 ALA A CA 1
ATOM 767 C C . ALA A 1 95 ? 2.777 -9.490 -13.574 1.00 93.56 95 ALA A C 1
ATOM 769 O O . ALA A 1 95 ? 1.876 -10.215 -13.158 1.00 93.56 95 ALA A O 1
ATOM 770 N N . GLY A 1 96 ? 4.053 -9.673 -13.223 1.00 92.88 96 GLY A N 1
ATOM 771 C CA . GLY A 1 96 ? 4.491 -10.745 -12.330 1.00 92.88 96 GLY A CA 1
ATOM 772 C C . GLY A 1 96 ? 3.893 -10.622 -10.928 1.00 92.88 96 GLY A C 1
ATOM 773 O O . GLY A 1 96 ? 3.339 -11.588 -10.409 1.00 92.88 96 GLY A O 1
ATOM 774 N N . LEU A 1 97 ? 3.932 -9.428 -10.328 1.00 91.88 97 LEU A N 1
ATOM 775 C CA . LEU A 1 97 ? 3.344 -9.186 -9.005 1.00 91.88 97 LEU A CA 1
ATOM 776 C C . LEU A 1 97 ? 1.814 -9.305 -9.019 1.00 91.88 97 LEU A C 1
ATOM 778 O O . LEU A 1 97 ? 1.232 -9.834 -8.074 1.00 91.88 97 LEU A O 1
ATOM 782 N N . MET A 1 98 ? 1.162 -8.865 -10.097 1.00 92.44 98 MET A N 1
ATOM 783 C CA . MET A 1 98 ? -0.281 -9.046 -10.290 1.00 92.44 98 MET A CA 1
ATOM 784 C C . MET A 1 98 ? -0.658 -10.524 -10.412 1.00 92.44 98 MET A C 1
ATOM 786 O O . MET A 1 98 ? -1.643 -10.952 -9.817 1.00 92.44 98 MET A O 1
ATOM 790 N N . TYR A 1 99 ? 0.141 -11.314 -11.131 1.00 92.31 99 TYR A N 1
ATOM 791 C CA . TYR A 1 99 ? -0.064 -12.755 -11.255 1.00 92.31 99 TYR A CA 1
ATOM 792 C C . TYR A 1 99 ? 0.101 -13.470 -9.910 1.00 92.31 99 TYR A C 1
ATOM 794 O O . TYR A 1 99 ? -0.735 -14.288 -9.540 1.00 92.31 99 TYR A O 1
ATOM 802 N N . ILE A 1 100 ? 1.126 -13.111 -9.131 1.00 92.44 100 ILE A N 1
ATOM 803 C CA . ILE A 1 100 ? 1.302 -13.643 -7.773 1.00 92.44 100 ILE A CA 1
ATOM 804 C C . ILE A 1 100 ? 0.100 -13.286 -6.895 1.00 92.44 100 ILE A C 1
ATOM 806 O O . ILE A 1 100 ? -0.421 -14.156 -6.204 1.00 92.44 100 ILE A O 1
ATOM 810 N N . LYS A 1 101 ? -0.378 -12.035 -6.945 1.00 88.94 101 LYS A N 1
ATOM 811 C CA . LYS A 1 101 ? -1.576 -11.622 -6.201 1.00 88.94 101 LYS A CA 1
ATOM 812 C C . LYS A 1 101 ? -2.791 -12.473 -6.581 1.00 88.94 101 LYS A C 1
ATOM 814 O O . LYS A 1 101 ? -3.511 -12.894 -5.689 1.00 88.94 101 LYS A O 1
ATOM 819 N N . TYR A 1 102 ? -2.987 -12.745 -7.870 1.00 89.81 102 TYR A N 1
ATOM 820 C CA . TYR A 1 102 ? -4.080 -13.590 -8.357 1.00 89.81 102 TYR A CA 1
ATOM 821 C C . TYR A 1 102 ? -3.994 -15.043 -7.865 1.00 89.81 102 TYR A C 1
ATOM 823 O O . TYR A 1 102 ? -5.024 -15.662 -7.654 1.00 89.81 102 TYR A O 1
ATOM 831 N N . LEU A 1 103 ? -2.791 -15.592 -7.674 1.00 91.44 103 LEU A N 1
ATOM 832 C CA . LEU A 1 103 ? -2.620 -16.952 -7.145 1.00 91.44 103 LEU A CA 1
ATOM 833 C C . LEU A 1 103 ? -2.837 -17.057 -5.632 1.00 91.44 103 LEU A C 1
ATOM 835 O O . LEU A 1 103 ? -3.144 -18.135 -5.133 1.00 91.44 103 LEU A O 1
ATOM 839 N N . VAL A 1 104 ? -2.567 -15.975 -4.900 1.00 89.94 104 VAL A N 1
ATOM 840 C CA . VAL A 1 104 ? -2.661 -15.939 -3.434 1.00 89.94 104 VAL A CA 1
ATOM 841 C C . VAL A 1 104 ? -4.075 -15.586 -2.959 1.00 89.94 104 VAL A C 1
ATOM 843 O O . VAL A 1 104 ? -4.435 -15.964 -1.845 1.00 89.94 104 VAL A O 1
ATOM 846 N N . ALA A 1 105 ? -4.834 -14.844 -3.769 1.00 78.31 105 ALA A N 1
ATOM 847 C CA . ALA A 1 105 ? -6.228 -14.475 -3.513 1.00 78.31 105 ALA A CA 1
ATOM 848 C C . ALA A 1 105 ? -7.187 -15.624 -3.855 1.00 78.31 105 ALA A C 1
ATOM 850 O O . ALA A 1 105 ? -8.147 -15.809 -3.076 1.00 78.31 105 ALA A O 1
#